Protein AF-A0A519T362-F1 (afdb_monomer_lite)

pLDDT: mean 97.14, std 2.46, range [83.19, 98.88]

Structure (mmCIF, N/CA/C/O backbone):
data_AF-A0A519T362-F1
#
_entry.id   AF-A0A519T362-F1
#
loop_
_atom_site.group_PDB
_atom_site.id
_atom_site.type_symbol
_atom_site.label_atom_id
_atom_site.label_alt_id
_atom_site.label_comp_id
_atom_site.label_asym_id
_atom_site.label_entity_id
_atom_site.label_seq_id
_atom_site.pdbx_PDB_ins_code
_atom_site.Cartn_x
_atom_site.Cartn_y
_atom_site.Cartn_z
_atom_site.occupancy
_atom_site.B_iso_or_equiv
_atom_site.auth_seq_id
_atom_site.auth_comp_id
_atom_site.auth_asym_id
_atom_site.auth_atom_id
_atom_site.pdbx_PDB_model_num
ATOM 1 N N . MET A 1 1 ? 15.051 14.174 -11.327 1.00 83.19 1 MET A N 1
ATOM 2 C CA . MET A 1 1 ? 13.977 13.561 -12.124 1.00 83.19 1 MET A CA 1
ATOM 3 C C . MET A 1 1 ? 14.332 12.104 -12.316 1.00 83.19 1 MET A C 1
ATOM 5 O O . MET A 1 1 ? 15.354 11.823 -12.933 1.00 83.19 1 MET A O 1
ATOM 9 N N . ILE A 1 2 ? 13.552 11.213 -11.720 1.00 90.69 2 ILE A N 1
ATOM 10 C CA . ILE A 1 2 ? 13.771 9.768 -11.770 1.00 90.69 2 ILE A CA 1
ATOM 11 C C . ILE A 1 2 ? 13.395 9.264 -13.176 1.00 90.69 2 ILE A C 1
ATOM 13 O O . ILE A 1 2 ? 12.298 9.581 -13.643 1.00 90.69 2 ILE A O 1
ATOM 17 N N . PRO A 1 3 ? 14.258 8.517 -13.886 1.00 93.75 3 PRO A N 1
ATOM 18 C CA . PRO A 1 3 ? 13.952 7.966 -15.210 1.00 93.75 3 PRO A CA 1
ATOM 19 C C . PRO A 1 3 ? 12.707 7.068 -15.222 1.00 93.75 3 PRO A C 1
ATOM 21 O O . PRO A 1 3 ? 12.409 6.407 -14.229 1.00 93.75 3 PRO A O 1
ATOM 24 N N . GLU A 1 4 ? 11.984 6.997 -16.347 1.00 89.56 4 GLU A N 1
ATOM 25 C CA . GLU A 1 4 ? 10.806 6.113 -16.513 1.00 89.56 4 GLU A CA 1
ATOM 26 C C . GLU A 1 4 ? 11.123 4.635 -16.266 1.00 89.56 4 GLU A C 1
ATOM 28 O O . GLU A 1 4 ? 10.293 3.900 -15.742 1.00 89.56 4 GLU A O 1
ATOM 33 N N . SER A 1 5 ? 12.348 4.215 -16.579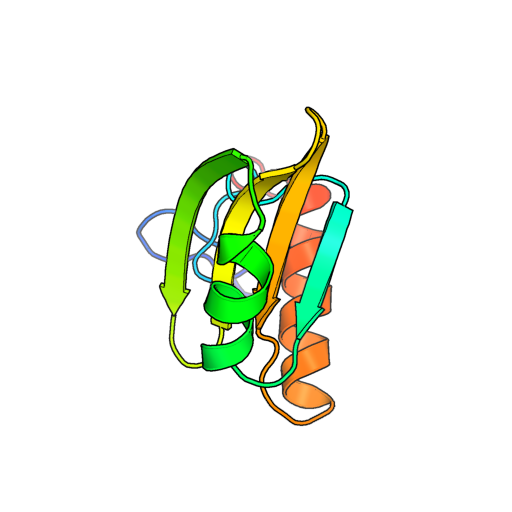 1.00 92.50 5 SER A N 1
ATOM 34 C CA . SER A 1 5 ? 12.831 2.856 -16.333 1.00 92.50 5 SER A CA 1
ATOM 35 C C . SER A 1 5 ? 13.079 2.531 -14.857 1.00 92.50 5 SER A C 1
ATOM 37 O O . SER A 1 5 ? 13.238 1.360 -14.532 1.00 92.50 5 SER A O 1
ATOM 39 N N . GLU A 1 6 ? 13.163 3.540 -13.985 1.00 91.06 6 GLU A N 1
ATOM 40 C CA . GLU A 1 6 ? 13.515 3.382 -12.563 1.00 91.06 6 GLU A CA 1
ATOM 41 C C . GLU A 1 6 ? 12.314 3.568 -11.625 1.00 91.06 6 GLU A C 1
ATOM 43 O O . GLU A 1 6 ? 12.287 2.983 -10.549 1.00 91.06 6 GLU A O 1
ATOM 48 N N . LEU A 1 7 ? 11.295 4.328 -12.043 1.00 95.00 7 LEU A N 1
ATOM 49 C CA . LEU A 1 7 ? 10.008 4.430 -11.348 1.00 95.00 7 LEU A CA 1
ATOM 50 C C . LEU A 1 7 ? 8.884 4.143 -12.342 1.00 95.00 7 LEU A C 1
ATOM 52 O O . LEU A 1 7 ? 8.472 5.022 -13.110 1.00 95.00 7 LEU A O 1
ATOM 56 N N . ILE A 1 8 ? 8.418 2.899 -12.309 1.00 95.44 8 ILE A N 1
ATOM 57 C CA . ILE A 1 8 ? 7.337 2.396 -13.151 1.00 95.44 8 ILE A CA 1
ATOM 58 C C . ILE A 1 8 ? 6.012 2.733 -12.468 1.00 95.44 8 ILE A C 1
ATOM 60 O O . ILE A 1 8 ? 5.797 2.385 -11.308 1.00 95.44 8 ILE A O 1
ATOM 64 N N . LEU A 1 9 ? 5.127 3.407 -13.197 1.00 96.88 9 LEU A N 1
ATOM 65 C CA . LEU A 1 9 ? 3.764 3.705 -12.767 1.00 96.88 9 LEU A CA 1
ATOM 66 C C . LEU A 1 9 ? 2.781 3.006 -13.706 1.00 96.88 9 LEU A C 1
ATOM 68 O O . LEU A 1 9 ? 3.062 2.818 -14.894 1.00 96.88 9 LEU A O 1
ATOM 72 N N . ASN A 1 10 ? 1.620 2.633 -13.182 1.00 96.88 10 ASN A N 1
ATOM 73 C CA . ASN A 1 10 ? 0.512 2.143 -13.988 1.00 96.88 10 ASN A CA 1
ATOM 74 C C . ASN A 1 10 ? -0.112 3.283 -14.807 1.00 96.88 10 ASN A C 1
ATOM 76 O O . ASN A 1 10 ? 0.106 4.467 -14.548 1.00 96.88 10 ASN A O 1
ATOM 80 N N . ALA A 1 11 ? -0.931 2.929 -15.802 1.00 95.62 11 ALA A N 1
ATOM 81 C CA . ALA A 1 11 ? -1.586 3.909 -16.674 1.00 95.62 11 ALA A CA 1
ATOM 82 C C . ALA A 1 11 ? -2.530 4.873 -15.922 1.00 95.62 11 ALA A C 1
ATOM 84 O O . ALA A 1 11 ? -2.824 5.953 -16.427 1.00 95.62 11 ALA A O 1
ATOM 85 N N . ASP A 1 12 ? -2.997 4.487 -14.732 1.00 94.88 12 ASP A N 1
ATOM 86 C CA . ASP A 1 12 ? -3.824 5.302 -13.837 1.00 94.88 12 ASP A CA 1
ATOM 87 C C . ASP A 1 12 ? -3.007 6.139 -12.831 1.00 94.88 12 ASP A C 1
ATOM 89 O O . ASP A 1 12 ? -3.585 6.824 -11.989 1.00 94.88 12 ASP A O 1
ATOM 93 N N . GLY A 1 13 ? -1.673 6.111 -12.926 1.00 95.75 13 GLY A N 1
ATOM 94 C CA . GLY A 1 13 ? -0.758 6.860 -12.065 1.00 95.75 13 GLY A CA 1
ATOM 95 C C . GLY A 1 13 ? -0.418 6.176 -10.740 1.00 95.75 13 GLY A C 1
ATOM 96 O O . GLY A 1 13 ? 0.355 6.735 -9.965 1.00 95.75 13 GLY A O 1
ATOM 97 N N . THR A 1 14 ? -0.954 4.985 -10.467 1.00 98.00 14 THR A N 1
ATOM 98 C CA . THR A 1 14 ? -0.593 4.220 -9.266 1.00 98.00 14 THR A CA 1
ATOM 99 C C . THR A 1 14 ? 0.813 3.621 -9.359 1.00 98.00 14 THR A C 1
ATOM 101 O O . THR A 1 14 ? 1.326 3.367 -10.452 1.00 98.00 14 THR A O 1
ATOM 104 N N . ILE A 1 15 ? 1.440 3.368 -8.207 1.00 98.00 15 ILE A N 1
ATOM 105 C CA . ILE A 1 15 ? 2.704 2.624 -8.139 1.00 98.00 15 ILE A CA 1
ATOM 106 C C . ILE A 1 15 ? 2.495 1.179 -8.619 1.00 98.00 15 ILE A C 1
ATOM 108 O O . ILE A 1 15 ? 1.430 0.596 -8.403 1.00 98.00 15 ILE A O 1
ATOM 112 N N . TYR A 1 16 ? 3.491 0.618 -9.305 1.00 97.81 16 TYR A N 1
ATOM 113 C CA . TYR A 1 16 ? 3.304 -0.543 -10.174 1.00 97.81 16 TYR A CA 1
ATOM 114 C C . TYR A 1 16 ? 2.735 -1.793 -9.483 1.00 97.81 16 TYR A C 1
ATOM 116 O O . TYR A 1 16 ? 1.708 -2.307 -9.931 1.00 97.81 16 TYR A O 1
ATOM 124 N N . HIS A 1 17 ? 3.364 -2.297 -8.417 1.00 98.19 17 HIS A N 1
ATOM 125 C CA . HIS A 1 17 ? 2.964 -3.567 -7.800 1.00 98.19 17 HIS A CA 1
ATOM 126 C C . HIS A 1 17 ? 1.840 -3.405 -6.775 1.00 98.19 17 HIS A C 1
ATOM 128 O O . HIS A 1 17 ? 0.912 -4.214 -6.762 1.00 98.19 17 HIS A O 1
ATOM 134 N N . LEU A 1 18 ? 1.903 -2.386 -5.914 1.00 98.25 18 LEU A N 1
ATOM 135 C CA . LEU A 1 18 ? 0.886 -2.164 -4.882 1.00 98.25 18 LEU A CA 1
ATOM 136 C C . LEU A 1 18 ? -0.409 -1.577 -5.460 1.00 98.25 18 LEU A C 1
ATOM 138 O O . LEU A 1 18 ? -1.467 -1.723 -4.848 1.00 98.25 18 LEU A O 1
ATOM 142 N N . ASN A 1 19 ? -0.347 -0.943 -6.638 1.00 98.25 19 ASN A N 1
ATOM 143 C CA . ASN A 1 19 ? -1.478 -0.286 -7.298 1.00 98.25 19 ASN A CA 1
ATOM 144 C C . ASN A 1 19 ? -2.143 0.779 -6.399 1.00 98.25 19 ASN A C 1
ATOM 146 O O . ASN A 1 19 ? -3.369 0.865 -6.288 1.00 98.25 19 ASN A O 1
ATOM 150 N N . LEU A 1 20 ? -1.305 1.578 -5.728 1.00 98.44 20 LEU A N 1
ATOM 151 C CA . LEU A 1 20 ? -1.696 2.638 -4.796 1.00 98.44 20 LEU A CA 1
ATOM 152 C C . LEU A 1 20 ? -1.252 4.024 -5.284 1.00 98.44 20 LEU A C 1
ATOM 154 O O . LEU A 1 20 ? -0.269 4.157 -6.011 1.00 98.44 20 LEU A O 1
ATOM 158 N N . LEU A 1 21 ? -1.979 5.053 -4.848 1.00 97.81 21 LEU A N 1
ATOM 159 C CA . LEU A 1 21 ? -1.568 6.458 -4.900 1.00 97.81 21 LEU A CA 1
ATOM 160 C C . LEU A 1 21 ? -1.044 6.877 -3.517 1.00 97.81 21 LEU A C 1
ATOM 162 O O . LEU A 1 21 ? -1.407 6.223 -2.535 1.00 97.81 21 LEU A O 1
ATOM 166 N N . PRO A 1 22 ? -0.264 7.969 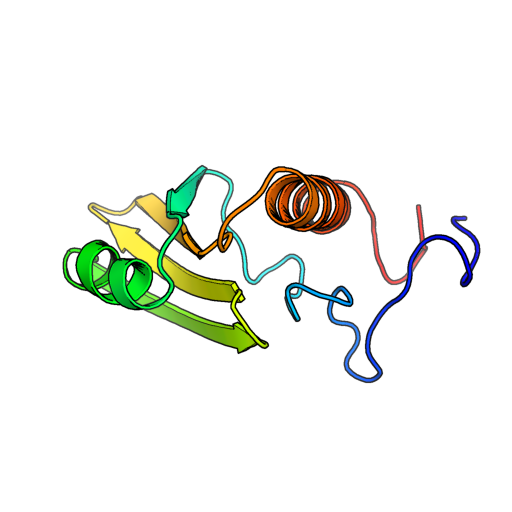-3.402 1.00 96.69 22 PRO A N 1
ATOM 167 C CA . PRO A 1 22 ? 0.205 8.482 -2.109 1.00 96.69 22 PRO A CA 1
ATOM 168 C C . PRO A 1 22 ? -0.909 8.646 -1.060 1.00 96.69 22 PRO A C 1
ATOM 170 O O . PRO A 1 22 ? -0.735 8.284 0.100 1.00 96.69 22 PRO A O 1
ATOM 173 N N . ASP A 1 23 ? -2.103 9.082 -1.475 1.00 95.69 23 ASP A N 1
ATOM 174 C CA . ASP A 1 23 ? -3.250 9.261 -0.572 1.00 95.69 23 ASP A CA 1
ATOM 175 C C . ASP A 1 23 ? -3.884 7.934 -0.100 1.00 95.69 23 ASP A C 1
ATOM 177 O O . ASP A 1 23 ? -4.633 7.911 0.881 1.00 95.69 23 ASP A O 1
ATOM 181 N N . HIS A 1 24 ? -3.566 6.807 -0.748 1.00 98.06 24 HIS A N 1
ATOM 182 C CA . HIS A 1 24 ? -4.070 5.470 -0.403 1.00 98.06 24 HIS A CA 1
ATOM 183 C C . HIS A 1 24 ? -3.264 4.777 0.711 1.00 98.06 24 HIS A C 1
ATOM 185 O O . HIS A 1 24 ? -3.427 3.576 0.931 1.00 98.06 24 HIS A O 1
ATOM 191 N N . ILE A 1 25 ? -2.405 5.508 1.426 1.00 98.38 25 ILE A N 1
ATOM 192 C CA . ILE A 1 25 ? -1.705 5.036 2.627 1.00 98.38 25 ILE A CA 1
ATOM 193 C C . ILE A 1 25 ? -1.739 6.097 3.727 1.00 98.38 25 ILE A C 1
ATOM 195 O O . ILE A 1 25 ? -2.009 7.270 3.485 1.00 98.38 25 ILE A O 1
ATOM 199 N N . SER A 1 26 ? -1.463 5.684 4.958 1.00 98.19 26 SER A N 1
ATOM 200 C CA . SER A 1 26 ? -1.329 6.540 6.141 1.00 98.19 26 SER A CA 1
ATOM 201 C C . SER A 1 26 ? 0.053 6.391 6.768 1.00 98.19 26 SER A C 1
ATOM 203 O O . SER A 1 26 ? 0.631 5.313 6.678 1.00 98.19 26 SER A O 1
ATOM 205 N N . ASP A 1 27 ? 0.489 7.371 7.559 1.00 97.12 27 ASP A N 1
ATOM 206 C CA . ASP A 1 27 ? 1.791 7.366 8.253 1.00 97.12 27 ASP A CA 1
ATOM 207 C C . ASP A 1 27 ? 2.065 6.1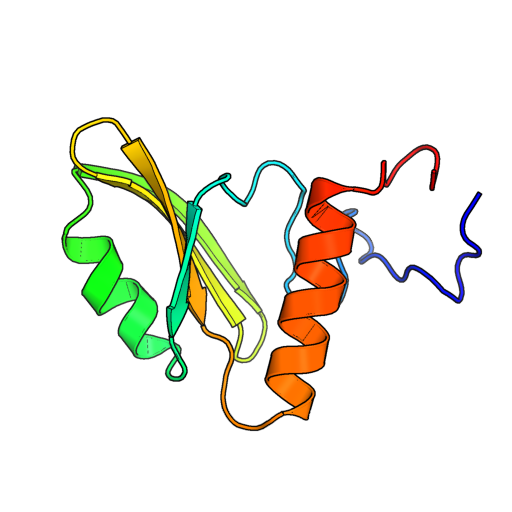20 9.114 1.00 97.12 27 ASP A C 1
ATOM 209 O O . ASP A 1 27 ? 3.211 5.775 9.388 1.00 97.12 27 ASP A O 1
ATOM 213 N N . THR A 1 28 ? 1.020 5.451 9.615 1.00 98.31 28 THR A N 1
ATOM 214 C CA . THR A 1 28 ? 1.158 4.184 10.346 1.00 98.31 28 THR A CA 1
ATOM 215 C C . THR A 1 28 ? 0.590 3.032 9.524 1.00 98.31 28 THR A C 1
ATOM 217 O O . THR A 1 28 ? -0.624 2.929 9.346 1.00 98.31 28 THR A O 1
ATOM 220 N N . ILE A 1 29 ? 1.471 2.131 9.092 1.00 98.62 29 ILE A N 1
ATOM 221 C CA . ILE A 1 29 ? 1.131 0.956 8.287 1.00 98.62 29 ILE A CA 1
ATOM 222 C C . ILE A 1 29 ? 1.378 -0.313 9.105 1.00 98.62 29 ILE A C 1
ATOM 224 O O . ILE A 1 29 ? 2.441 -0.497 9.695 1.00 98.62 29 ILE A O 1
ATOM 228 N N . LEU A 1 30 ? 0.381 -1.193 9.148 1.00 98.56 30 LEU A N 1
ATOM 229 C CA . LEU A 1 30 ? 0.467 -2.532 9.716 1.00 98.56 30 LEU A CA 1
ATOM 230 C C . LEU A 1 30 ? 0.619 -3.532 8.572 1.00 98.56 30 LEU A C 1
ATOM 232 O O . LEU A 1 30 ? -0.279 -3.667 7.741 1.00 98.56 30 LEU A O 1
ATOM 236 N N . THR A 1 31 ? 1.733 -4.255 8.536 1.00 98.31 31 THR A N 1
ATOM 237 C CA . THR A 1 31 ? 1.957 -5.291 7.527 1.00 98.31 31 THR A CA 1
ATOM 238 C C . THR A 1 31 ? 1.515 -6.661 8.032 1.00 98.31 31 THR A C 1
ATOM 240 O O . THR A 1 31 ? 1.698 -7.019 9.199 1.00 98.31 31 THR A O 1
ATOM 243 N N . VAL A 1 32 ? 0.913 -7.450 7.145 1.00 98.50 32 VAL A N 1
ATOM 244 C CA . VAL A 1 32 ? 0.536 -8.847 7.399 1.00 98.50 32 VAL A CA 1
ATOM 245 C C . VAL A 1 32 ? 0.961 -9.715 6.2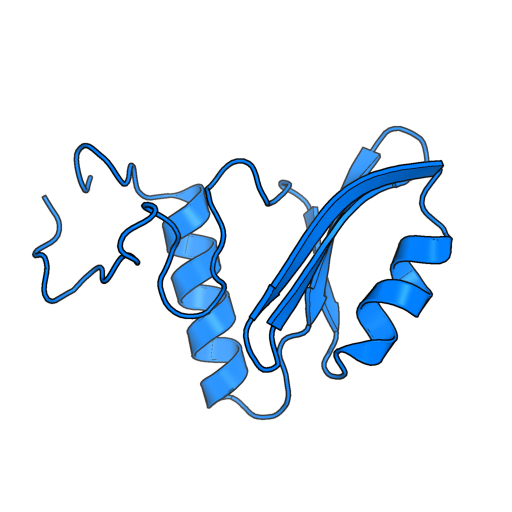19 1.00 98.50 32 VAL A C 1
ATOM 247 O O . VAL A 1 32 ? 0.941 -9.259 5.091 1.00 98.50 32 VAL A O 1
ATOM 250 N N . GLY A 1 33 ? 1.338 -10.975 6.433 1.00 98.31 33 GLY A N 1
ATOM 251 C CA . GLY A 1 33 ? 1.718 -11.836 5.300 1.00 98.31 33 GLY A CA 1
ATOM 252 C C . GLY A 1 33 ? 0.521 -12.220 4.420 1.00 98.31 33 GLY A C 1
ATOM 253 O O . GLY A 1 33 ? 0.514 -11.999 3.216 1.00 98.31 33 GLY A O 1
ATOM 254 N N . ASP A 1 34 ? -0.513 -12.783 5.043 1.00 98.25 34 ASP A N 1
ATOM 255 C CA . ASP A 1 34 ? -1.696 -13.320 4.362 1.00 98.25 34 ASP A CA 1
ATOM 256 C C . ASP A 1 34 ? -2.689 -12.203 3.959 1.00 98.25 34 ASP A C 1
ATOM 258 O O . ASP A 1 34 ? -3.148 -11.478 4.851 1.00 98.25 34 ASP A O 1
ATOM 262 N N . PRO A 1 35 ? -3.086 -12.094 2.674 1.00 98.50 35 PRO A N 1
ATOM 263 C CA . PRO A 1 35 ? -4.116 -11.163 2.197 1.00 98.50 35 PRO A CA 1
ATOM 264 C C . PRO A 1 35 ? -5.424 -11.211 2.988 1.00 98.50 35 PRO A C 1
ATOM 266 O O . PRO A 1 35 ? -5.992 -10.175 3.333 1.00 98.50 35 PRO A O 1
ATOM 269 N N . ALA A 1 36 ? -5.883 -12.407 3.367 1.00 98.12 36 ALA A N 1
ATOM 270 C CA . ALA A 1 36 ? -7.132 -12.564 4.109 1.00 98.12 36 ALA A CA 1
ATOM 271 C C . ALA A 1 36 ? -7.052 -11.977 5.529 1.00 98.12 36 ALA A C 1
ATOM 273 O O . ALA A 1 36 ? -8.079 -11.714 6.161 1.00 98.12 36 ALA A O 1
ATOM 274 N N . ARG A 1 37 ? -5.838 -11.756 6.053 1.00 98.69 37 ARG A N 1
ATOM 275 C CA . ARG A 1 37 ? -5.632 -11.153 7.373 1.00 98.69 37 ARG A CA 1
ATOM 276 C C . ARG A 1 37 ? -5.888 -9.649 7.373 1.00 98.69 37 ARG A C 1
ATOM 278 O O . ARG A 1 37 ? -6.212 -9.118 8.431 1.00 98.69 37 ARG A O 1
ATOM 285 N N . VAL A 1 38 ? -5.825 -8.982 6.222 1.00 98.81 38 VAL A N 1
ATOM 286 C CA . VAL A 1 38 ? -6.093 -7.539 6.114 1.00 98.81 38 VAL A CA 1
ATOM 287 C C . VAL A 1 38 ? -7.507 -7.226 6.601 1.00 98.81 38 VAL A C 1
ATOM 289 O O . VAL A 1 38 ? -7.669 -6.466 7.554 1.00 98.81 38 VAL A O 1
ATOM 292 N N . ALA A 1 39 ? -8.512 -7.928 6.068 1.00 98.50 39 ALA A N 1
ATOM 293 C CA . ALA A 1 39 ? -9.904 -7.789 6.496 1.00 98.50 39 ALA A CA 1
ATOM 294 C C . ALA A 1 39 ? -10.127 -8.190 7.970 1.00 98.50 39 ALA A C 1
ATOM 296 O O . ALA A 1 39 ? -10.955 -7.606 8.671 1.00 98.50 39 ALA A O 1
ATOM 297 N N . GLN A 1 40 ? -9.372 -9.173 8.482 1.00 98.69 40 GLN A N 1
ATOM 298 C CA . GLN A 1 40 ? -9.459 -9.577 9.893 1.00 98.69 40 GLN A CA 1
ATOM 299 C C . GLN A 1 40 ? -8.949 -8.499 10.851 1.00 98.69 40 GLN A C 1
ATOM 301 O O . GLN A 1 40 ? -9.458 -8.401 11.967 1.00 98.69 40 GLN A O 1
ATOM 306 N N . VAL A 1 41 ? -7.957 -7.707 10.438 1.00 98.69 41 VAL A N 1
ATOM 307 C CA . VAL A 1 41 ? -7.480 -6.556 11.212 1.00 98.69 41 VAL A CA 1
ATOM 308 C C . VAL A 1 41 ? -8.428 -5.375 11.021 1.00 98.69 41 VAL A C 1
ATOM 310 O O . VAL A 1 41 ? -8.897 -4.808 12.007 1.00 98.69 41 VAL A O 1
ATOM 313 N N . SER A 1 42 ? -8.770 -5.038 9.775 1.00 98.62 42 SER A N 1
ATOM 314 C CA . SER A 1 42 ? -9.556 -3.844 9.453 1.00 98.62 42 SER A CA 1
ATOM 315 C C . SER A 1 42 ? -10.994 -3.901 9.972 1.00 98.62 42 SER A C 1
ATOM 317 O O . SER A 1 42 ? -11.592 -2.856 10.184 1.00 98.62 42 SER A O 1
ATOM 319 N N . ARG A 1 43 ? -11.559 -5.085 10.263 1.00 98.38 43 ARG A N 1
ATOM 320 C CA . ARG A 1 43 ? -12.879 -5.204 10.925 1.00 98.38 43 ARG A CA 1
ATOM 321 C C . ARG A 1 43 ? -12.947 -4.511 12.293 1.00 98.38 43 ARG A C 1
ATOM 323 O O . ARG A 1 43 ? -14.032 -4.350 12.841 1.00 98.38 43 ARG A O 1
ATOM 330 N N . HIS A 1 44 ? -11.791 -4.220 12.891 1.00 98.50 44 HIS A N 1
ATOM 331 C CA . HIS A 1 44 ? -11.685 -3.508 14.159 1.00 98.50 44 HIS A CA 1
ATOM 3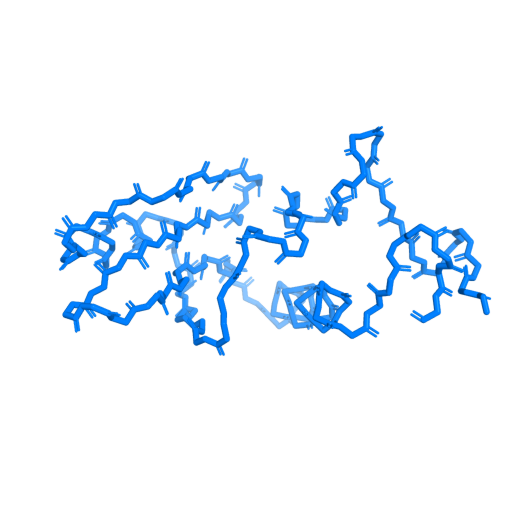32 C C . HIS A 1 44 ? -11.644 -1.988 13.982 1.00 98.50 44 HIS A C 1
ATOM 334 O O . HIS A 1 44 ? -11.672 -1.284 14.988 1.00 98.50 44 HIS A O 1
ATOM 340 N N . PHE A 1 45 ? -11.549 -1.485 12.749 1.00 98.62 45 PHE A N 1
ATOM 341 C CA . PHE A 1 45 ? -11.578 -0.056 12.465 1.00 98.62 45 PHE A CA 1
ATOM 342 C C . PHE A 1 45 ? -12.988 0.494 12.699 1.00 98.62 45 PHE A C 1
ATOM 344 O O . PHE A 1 45 ? -13.985 -0.191 12.483 1.00 98.62 45 PHE A O 1
ATOM 351 N N . ASP A 1 46 ? -13.057 1.745 13.141 1.00 98.44 46 ASP A N 1
ATOM 352 C CA . ASP A 1 46 ? -14.296 2.502 13.300 1.00 98.44 46 ASP A CA 1
ATOM 353 C C . ASP A 1 46 ? -14.934 2.802 11.933 1.00 98.44 46 ASP A C 1
ATOM 355 O O . ASP A 1 46 ? -16.157 2.839 11.803 1.00 98.44 46 ASP A O 1
ATOM 359 N N . SER A 1 47 ? -14.104 3.012 10.906 1.00 98.44 47 SER A N 1
ATOM 360 C CA . SER A 1 47 ? -14.521 3.214 9.518 1.00 98.44 47 SER A CA 1
ATOM 361 C C . SER A 1 47 ? -13.433 2.782 8.536 1.00 98.44 47 SER A C 1
ATOM 363 O O . SER A 1 47 ? -12.245 2.790 8.866 1.00 98.44 47 SER A O 1
ATOM 365 N N . ILE A 1 48 ? -13.853 2.429 7.320 1.00 98.50 48 ILE A N 1
ATOM 366 C CA . ILE A 1 48 ? -12.977 2.165 6.176 1.00 98.50 48 ILE A CA 1
ATOM 367 C C . ILE A 1 48 ? -13.095 3.338 5.203 1.00 98.50 48 ILE A C 1
ATOM 369 O O . ILE A 1 48 ? -14.199 3.760 4.863 1.00 98.50 48 ILE A O 1
ATOM 373 N N . GLU A 1 49 ? -11.952 3.876 4.801 1.00 97.94 49 GLU A N 1
ATOM 374 C CA . GLU A 1 49 ? -11.813 4.987 3.857 1.00 97.94 49 GLU A CA 1
ATOM 375 C C . GLU A 1 49 ? -11.462 4.482 2.453 1.00 97.94 49 GLU A C 1
ATOM 377 O O . GLU A 1 49 ? -11.973 5.000 1.464 1.00 97.94 49 GLU A O 1
ATOM 382 N N . PHE A 1 50 ? -10.613 3.455 2.373 1.00 98.50 50 PHE A N 1
ATOM 383 C CA . PHE A 1 50 ? -10.133 2.887 1.119 1.00 98.50 50 PHE A CA 1
ATOM 384 C C . PHE A 1 50 ? -9.932 1.374 1.246 1.00 98.50 50 PHE A C 1
ATOM 386 O O . PHE A 1 50 ? -9.409 0.896 2.254 1.00 98.50 50 PHE A O 1
ATOM 393 N N . GLU A 1 51 ? -10.298 0.641 0.195 1.00 98.44 51 GLU A N 1
ATOM 394 C CA . GLU A 1 51 ? -9.985 -0.776 0.008 1.00 98.44 51 GLU A CA 1
ATOM 395 C C . GLU A 1 51 ? -9.415 -0.970 -1.399 1.00 98.44 51 GLU A C 1
ATOM 397 O O . GLU A 1 51 ? -10.016 -0.552 -2.390 1.00 98.44 51 GLU A O 1
ATOM 402 N N . GLY A 1 52 ? -8.257 -1.615 -1.489 1.00 97.88 52 GLY A N 1
ATOM 403 C CA . GLY A 1 52 ? -7.586 -1.927 -2.744 1.00 97.88 52 GLY A CA 1
ATOM 404 C C . GLY A 1 52 ? -7.023 -3.341 -2.723 1.00 97.88 52 GLY A C 1
ATOM 405 O O . GLY A 1 52 ? -6.623 -3.848 -1.675 1.00 97.88 52 GLY A O 1
ATOM 406 N N . ALA A 1 53 ? -6.987 -3.982 -3.886 1.00 97.94 53 ALA A N 1
ATOM 407 C CA . ALA A 1 53 ? -6.389 -5.298 -4.049 1.00 97.94 53 ALA A CA 1
ATOM 408 C C . ALA A 1 53 ? -5.706 -5.404 -5.414 1.00 97.94 53 ALA A C 1
ATOM 410 O O . ALA A 1 53 ? -6.344 -5.219 -6.452 1.00 97.94 53 ALA A O 1
ATOM 411 N N . HIS A 1 54 ? -4.422 -5.750 -5.409 1.00 97.81 54 HIS A N 1
ATOM 412 C CA . HIS A 1 54 ? -3.663 -6.084 -6.603 1.00 97.81 54 HIS A CA 1
ATOM 413 C C . HIS A 1 54 ? -2.775 -7.293 -6.314 1.00 97.81 54 HIS A C 1
ATOM 415 O O . HIS A 1 54 ? -1.867 -7.231 -5.489 1.00 97.81 54 HIS A O 1
ATOM 421 N N . ARG A 1 55 ? -3.050 -8.413 -6.995 1.00 94.94 55 ARG A N 1
ATOM 422 C CA . ARG A 1 55 ? -2.371 -9.701 -6.764 1.00 94.94 55 ARG A CA 1
ATOM 423 C C . ARG A 1 55 ? -2.463 -10.116 -5.283 1.00 94.94 55 ARG A C 1
ATOM 425 O O . ARG A 1 55 ? -3.570 -10.254 -4.770 1.00 94.94 55 ARG A O 1
ATOM 432 N N . GLU A 1 56 ? -1.338 -10.334 -4.607 1.00 95.75 56 GLU A N 1
ATOM 433 C CA . GLU A 1 56 ? -1.237 -10.649 -3.180 1.00 95.75 56 GLU A CA 1
ATOM 434 C C . GLU A 1 56 ? -1.194 -9.417 -2.256 1.00 95.75 56 GLU A C 1
ATOM 436 O O . GLU A 1 56 ? -1.151 -9.576 -1.034 1.00 95.75 56 GLU A O 1
ATOM 441 N N . PHE A 1 57 ? -1.219 -8.199 -2.803 1.00 98.38 57 PHE A N 1
ATOM 442 C CA . PHE A 1 57 ? -1.205 -6.950 -2.042 1.00 98.38 57 PHE A CA 1
ATOM 443 C C . PHE A 1 57 ? -2.635 -6.430 -1.866 1.00 98.38 57 PHE A C 1
ATOM 445 O O . PHE A 1 57 ? -3.255 -5.897 -2.785 1.00 98.38 57 PHE A O 1
ATOM 452 N N . VAL A 1 58 ? -3.183 -6.612 -0.670 1.00 98.75 58 VAL A N 1
ATOM 453 C CA . VAL A 1 58 ? -4.492 -6.113 -0.247 1.00 98.75 58 VAL A CA 1
ATOM 454 C C . VAL A 1 58 ? -4.251 -5.003 0.760 1.00 98.75 58 VAL A C 1
ATOM 456 O O . VAL A 1 58 ? -3.526 -5.197 1.733 1.00 98.75 58 VAL A O 1
ATOM 459 N N . THR A 1 59 ? -4.857 -3.844 0.530 1.00 98.81 59 THR A N 1
ATOM 460 C CA . THR A 1 59 ? -4.655 -2.634 1.329 1.00 98.81 59 THR A CA 1
ATOM 461 C C . THR A 1 59 ? -5.988 -2.108 1.808 1.00 98.81 59 THR A C 1
ATOM 463 O O . THR A 1 59 ? -6.854 -1.797 0.995 1.00 98.81 59 THR A O 1
ATOM 466 N N . HIS A 1 60 ? -6.154 -1.982 3.119 1.00 98.81 60 HIS A N 1
ATOM 467 C CA . HIS A 1 60 ? -7.287 -1.288 3.722 1.00 98.81 60 HIS A CA 1
ATOM 468 C C . HIS A 1 60 ? -6.769 -0.067 4.481 1.00 98.81 60 HIS A C 1
ATOM 470 O O . HIS A 1 60 ? -5.886 -0.199 5.331 1.00 98.81 60 HIS A O 1
ATOM 476 N N . VAL A 1 61 ? -7.342 1.106 4.220 1.00 98.81 61 VAL A N 1
ATOM 477 C CA . VAL A 1 61 ? -7.097 2.328 4.995 1.00 98.81 61 VAL A CA 1
ATOM 478 C C . VAL A 1 61 ? -8.375 2.712 5.710 1.00 98.81 61 VAL A C 1
ATOM 480 O O . VAL A 1 61 ? -9.464 2.650 5.143 1.00 98.81 61 VAL A O 1
ATOM 483 N N . GLY A 1 62 ? -8.254 3.116 6.964 1.00 98.62 62 GLY A N 1
ATOM 484 C CA . GLY A 1 62 ? -9.390 3.585 7.735 1.00 98.62 62 GLY A CA 1
ATOM 485 C C . GLY A 1 62 ? -8.968 4.172 9.067 1.00 98.62 62 GLY A C 1
ATOM 486 O O . GLY A 1 62 ? -7.806 4.526 9.263 1.00 98.62 62 GLY A O 1
ATOM 487 N N . TYR A 1 63 ? -9.915 4.277 9.991 1.00 98.75 63 TYR A N 1
ATOM 488 C CA . TYR A 1 63 ? -9.692 4.915 11.284 1.00 98.75 63 TYR A CA 1
ATOM 489 C C . TYR A 1 63 ? -9.901 3.933 12.425 1.00 98.75 63 TYR A C 1
ATOM 491 O O . TYR A 1 63 ? -10.892 3.217 12.456 1.00 98.75 63 TYR A O 1
ATOM 499 N N . TYR A 1 64 ? -8.996 3.932 13.398 1.00 98.31 64 TYR A N 1
ATOM 500 C CA . TYR A 1 64 ? -9.162 3.222 14.662 1.00 98.31 64 TYR A CA 1
ATOM 501 C C . TYR A 1 64 ? -8.891 4.172 15.823 1.00 98.31 64 TYR A C 1
ATOM 503 O O . TYR A 1 64 ? -7.785 4.699 15.968 1.00 98.31 64 TYR A O 1
ATOM 511 N N . ARG A 1 65 ? -9.904 4.401 16.659 1.00 97.12 65 ARG A N 1
ATOM 512 C CA . ARG A 1 65 ? -9.897 5.360 17.772 1.00 97.12 65 ARG A CA 1
ATOM 513 C C . ARG A 1 65 ? -9.435 6.751 17.336 1.00 97.12 65 ARG A C 1
ATOM 515 O O . ARG A 1 65 ? -8.616 7.382 18.001 1.00 97.12 65 ARG A O 1
ATOM 522 N N . GLY A 1 66 ? -9.935 7.198 16.185 1.00 96.81 66 GLY A N 1
ATOM 523 C CA . GLY A 1 66 ? -9.590 8.492 15.588 1.00 96.81 66 GLY A CA 1
ATOM 524 C C . GLY A 1 66 ? -8.198 8.571 14.949 1.00 96.81 66 GLY A C 1
ATOM 525 O O . GLY A 1 66 ? -7.847 9.621 14.418 1.00 96.81 66 GLY A O 1
ATOM 526 N N . LYS A 1 67 ? -7.406 7.490 14.952 1.00 98.25 67 LYS A N 1
ATOM 527 C CA . LYS A 1 67 ? -6.116 7.427 14.253 1.00 98.25 67 LYS A CA 1
ATOM 528 C C . LYS A 1 67 ? -6.294 6.788 12.875 1.00 98.25 67 LYS A C 1
ATOM 530 O O . LYS A 1 67 ? -6.799 5.670 12.800 1.00 98.25 67 LYS A O 1
ATOM 535 N N . ARG A 1 68 ? -5.849 7.465 11.809 1.00 98.31 68 ARG A N 1
ATOM 536 C CA . ARG A 1 68 ? -5.809 6.901 10.449 1.00 98.31 68 ARG A CA 1
ATOM 537 C C . ARG A 1 68 ? -4.716 5.833 10.370 1.00 98.31 68 ARG A C 1
ATOM 539 O O . ARG A 1 68 ? -3.585 6.090 10.782 1.00 98.31 68 ARG A O 1
ATOM 546 N N . LEU A 1 69 ? -5.068 4.642 9.906 1.00 98.69 69 LEU A N 1
ATOM 547 C CA . LEU A 1 69 ? -4.196 3.474 9.821 1.00 98.69 69 LEU A CA 1
ATOM 548 C C . LEU A 1 69 ? -4.360 2.784 8.471 1.00 98.69 69 LEU A C 1
ATOM 550 O O . LEU A 1 69 ? -5.461 2.716 7.928 1.00 98.69 69 LEU A O 1
ATOM 554 N N . THR A 1 70 ? -3.272 2.186 7.999 1.00 98.88 70 THR A N 1
ATOM 555 C CA . THR A 1 70 ? -3.245 1.297 6.835 1.00 98.88 70 THR A CA 1
ATOM 556 C C . THR A 1 70 ? -2.942 -0.116 7.302 1.00 98.88 70 THR A C 1
ATOM 558 O O . THR A 1 70 ? -2.063 -0.314 8.140 1.00 98.88 70 THR A O 1
ATOM 561 N N . VAL A 1 71 ? -3.636 -1.107 6.755 1.00 98.81 71 VAL A N 1
ATOM 562 C CA . VAL A 1 71 ? -3.254 -2.518 6.844 1.00 98.81 71 VAL A CA 1
ATOM 563 C C . VAL A 1 71 ? -2.979 -3.006 5.432 1.00 98.81 71 VAL A C 1
ATOM 565 O O . VAL A 1 71 ? -3.851 -2.891 4.576 1.00 98.81 71 VAL A O 1
ATOM 568 N N . LEU A 1 72 ? -1.786 -3.545 5.202 1.00 98.81 72 LEU A N 1
ATOM 569 C CA . LEU A 1 72 ? -1.312 -3.992 3.893 1.00 98.81 72 LEU A CA 1
ATOM 570 C C . LEU A 1 72 ? -0.824 -5.441 3.984 1.00 98.81 72 LEU A C 1
ATOM 572 O O . LEU A 1 72 ? -0.011 -5.763 4.857 1.00 98.81 72 LEU A O 1
ATOM 576 N N . SER A 1 73 ? -1.287 -6.317 3.089 1.00 98.75 73 SER A N 1
ATOM 577 C CA . SER A 1 73 ? -0.673 -7.636 2.945 1.00 98.75 73 SER A CA 1
ATOM 578 C C . SER A 1 73 ? 0.599 -7.578 2.122 1.00 98.75 73 SER A C 1
ATOM 580 O O . SER A 1 73 ? 0.653 -6.902 1.102 1.00 98.75 73 SER A O 1
ATOM 582 N N . THR A 1 74 ? 1.615 -8.315 2.555 1.00 98.38 74 THR A N 1
ATOM 583 C CA . THR A 1 74 ? 2.917 -8.360 1.891 1.00 98.38 74 THR A CA 1
ATOM 584 C C . THR A 1 74 ? 3.100 -9.605 1.043 1.00 98.38 74 THR A C 1
ATOM 586 O O . THR A 1 74 ? 3.977 -9.617 0.196 1.00 98.38 74 THR A O 1
ATOM 589 N N . GLY A 1 75 ? 2.323 -10.666 1.268 1.00 96.62 75 GLY A N 1
ATOM 590 C CA . GLY A 1 75 ? 2.639 -11.990 0.741 1.00 96.62 75 GLY A CA 1
ATOM 591 C C . GLY A 1 75 ? 3.731 -12.683 1.564 1.00 96.62 75 GLY A C 1
ATOM 592 O O . GLY A 1 75 ? 3.915 -12.402 2.754 1.00 96.62 75 GLY A O 1
ATOM 593 N N . MET A 1 76 ? 4.444 -13.621 0.940 1.00 97.38 76 MET A N 1
ATOM 594 C CA . MET A 1 76 ? 5.498 -14.423 1.570 1.00 97.38 76 MET A CA 1
ATOM 595 C C . MET A 1 76 ? 6.820 -14.234 0.837 1.00 97.38 76 MET A C 1
ATOM 597 O O . MET A 1 76 ? 6.830 -14.255 -0.383 1.00 97.38 76 MET A O 1
ATOM 601 N N . GLY A 1 77 ? 7.922 -14.170 1.582 1.00 97.44 77 GLY A N 1
ATOM 602 C CA . GLY A 1 77 ? 9.262 -14.078 1.003 1.00 97.44 77 GLY A CA 1
ATOM 603 C C . GLY A 1 77 ? 9.860 -12.678 1.101 1.00 97.44 77 GLY A C 1
ATOM 604 O O . GLY A 1 77 ? 9.171 -11.684 1.326 1.00 97.44 77 GLY A O 1
ATOM 605 N N . THR A 1 78 ? 11.186 -12.619 1.026 1.00 97.88 78 THR A N 1
ATOM 606 C CA . THR A 1 78 ? 11.945 -11.365 1.128 1.00 97.88 78 THR A CA 1
ATOM 607 C C . THR A 1 78 ? 11.827 -10.509 -0.127 1.00 97.88 78 THR A C 1
ATOM 609 O O . THR A 1 78 ? 11.914 -9.296 -0.031 1.00 97.88 78 THR A O 1
ATOM 612 N N . ASP A 1 79 ? 11.612 -11.137 -1.278 1.00 97.69 79 ASP A N 1
ATOM 613 C CA . ASP A 1 79 ? 11.279 -10.513 -2.560 1.00 97.69 79 ASP A CA 1
ATOM 614 C C . ASP A 1 79 ? 9.980 -9.703 -2.480 1.00 97.69 79 ASP A C 1
ATOM 616 O O . ASP A 1 79 ? 9.941 -8.529 -2.834 1.00 97.69 79 ASP A O 1
ATOM 620 N N . ASN A 1 80 ? 8.938 -10.300 -1.913 1.00 97.94 80 ASN A N 1
ATOM 621 C CA . ASN A 1 80 ? 7.668 -9.635 -1.655 1.00 97.94 80 ASN A CA 1
ATOM 622 C C . ASN A 1 80 ? 7.804 -8.437 -0.700 1.00 97.94 80 ASN A C 1
ATOM 624 O O . ASN A 1 80 ? 7.209 -7.381 -0.916 1.00 97.94 80 ASN A O 1
ATOM 628 N N . ILE A 1 81 ? 8.609 -8.592 0.354 1.00 97.75 81 ILE A N 1
ATOM 629 C CA . ILE A 1 81 ? 8.902 -7.499 1.289 1.00 97.75 81 ILE A CA 1
ATOM 630 C C . ILE A 1 81 ? 9.692 -6.382 0.603 1.00 97.75 81 ILE A C 1
ATOM 632 O O . ILE A 1 81 ? 9.395 -5.217 0.846 1.00 97.75 81 ILE A O 1
ATOM 636 N N . ASP A 1 82 ? 10.658 -6.709 -0.255 1.00 98.25 82 ASP A N 1
ATOM 637 C CA . ASP A 1 82 ? 11.441 -5.718 -1.000 1.00 98.25 82 ASP A CA 1
ATOM 638 C C . ASP A 1 82 ? 10.543 -4.847 -1.891 1.00 98.25 82 ASP A C 1
ATOM 640 O O . ASP A 1 82 ? 10.630 -3.621 -1.831 1.00 98.25 82 ASP A O 1
ATOM 644 N N . ILE A 1 83 ? 9.602 -5.460 -2.619 1.00 98.06 83 ILE A N 1
ATOM 645 C CA . ILE A 1 83 ? 8.594 -4.735 -3.409 1.00 98.06 83 ILE A CA 1
ATOM 646 C C . ILE A 1 83 ? 7.796 -3.773 -2.523 1.00 98.06 83 ILE A C 1
ATOM 648 O O . ILE A 1 83 ? 7.727 -2.579 -2.812 1.00 98.06 83 ILE A O 1
ATOM 652 N N . VAL A 1 84 ? 7.220 -4.277 -1.426 1.00 98.31 84 VAL A N 1
ATOM 653 C CA . VAL A 1 84 ? 6.389 -3.467 -0.522 1.00 98.31 84 VAL A CA 1
ATOM 654 C C . VAL A 1 84 ? 7.176 -2.292 0.044 1.00 98.31 84 VAL A C 1
ATOM 656 O O . VAL A 1 84 ? 6.674 -1.174 0.056 1.00 98.31 84 VAL A O 1
ATOM 659 N N . MET A 1 85 ? 8.401 -2.523 0.515 1.00 98.12 85 MET A N 1
ATOM 660 C CA . MET A 1 85 ? 9.189 -1.479 1.164 1.00 98.12 85 MET A CA 1
ATOM 661 C C . MET A 1 85 ? 9.649 -0.403 0.178 1.00 98.12 85 MET A C 1
ATOM 663 O O . MET A 1 85 ? 9.532 0.775 0.503 1.00 98.12 85 MET A O 1
ATOM 667 N N . ASN A 1 86 ? 10.119 -0.779 -1.017 1.00 98.12 86 ASN A N 1
ATOM 668 C CA . ASN A 1 86 ? 10.532 0.198 -2.030 1.00 98.12 86 ASN A CA 1
ATOM 669 C C . ASN A 1 86 ? 9.341 1.010 -2.559 1.00 98.12 86 ASN A C 1
ATOM 671 O O . ASN A 1 86 ? 9.449 2.219 -2.740 1.00 98.12 86 ASN A O 1
ATOM 675 N N . GLU A 1 87 ? 8.188 0.378 -2.782 1.00 98.31 87 GLU A N 1
ATOM 676 C CA . GLU A 1 87 ? 7.018 1.099 -3.285 1.00 98.31 87 GLU A CA 1
ATOM 677 C C . GLU A 1 87 ? 6.339 1.956 -2.213 1.00 98.31 87 GLU A C 1
ATOM 679 O O . GLU A 1 87 ? 5.866 3.044 -2.529 1.00 98.31 87 GLU A O 1
ATOM 684 N N . LEU A 1 88 ? 6.340 1.534 -0.942 1.00 98.38 88 LEU A N 1
ATOM 685 C CA . LEU A 1 88 ? 5.921 2.397 0.167 1.00 98.38 88 LEU A CA 1
ATOM 686 C C . LEU A 1 88 ? 6.847 3.604 0.332 1.00 98.38 88 LEU A C 1
ATOM 688 O O . LEU A 1 88 ? 6.354 4.705 0.567 1.00 98.38 88 LEU A O 1
ATOM 692 N N . ASP A 1 89 ? 8.163 3.420 0.193 1.00 97.88 89 ASP A N 1
ATOM 693 C CA . ASP A 1 89 ? 9.114 4.534 0.205 1.00 97.88 89 ASP A CA 1
ATOM 694 C C . ASP A 1 89 ? 8.812 5.521 -0.929 1.00 97.88 89 ASP A C 1
ATOM 696 O O . ASP A 1 89 ? 8.665 6.717 -0.681 1.00 97.88 89 ASP A O 1
ATOM 700 N N . ALA A 1 90 ? 8.596 5.016 -2.147 1.00 97.88 90 ALA A N 1
ATOM 701 C CA . ALA A 1 90 ? 8.222 5.837 -3.292 1.00 97.88 90 ALA A CA 1
ATOM 702 C C . ALA A 1 90 ? 6.913 6.610 -3.061 1.00 97.88 90 ALA A C 1
ATOM 704 O O . ALA A 1 90 ? 6.858 7.806 -3.335 1.00 97.88 90 ALA A O 1
ATOM 705 N N . LEU A 1 91 ? 5.878 5.952 -2.527 1.00 97.88 91 LEU A N 1
ATOM 706 C CA . LEU A 1 91 ? 4.579 6.570 -2.232 1.00 97.88 91 LEU A CA 1
ATOM 707 C C . LEU A 1 91 ? 4.675 7.739 -1.243 1.00 97.88 91 LEU A C 1
ATOM 709 O O . LEU A 1 91 ? 3.844 8.641 -1.299 1.00 97.88 91 LEU A O 1
ATOM 713 N N . VAL A 1 92 ? 5.652 7.715 -0.333 1.00 97.44 92 VAL A N 1
ATOM 714 C CA . VAL A 1 92 ? 5.831 8.755 0.690 1.00 97.44 92 VAL A CA 1
ATOM 715 C C . VAL A 1 92 ? 6.814 9.835 0.242 1.00 97.44 92 VAL A C 1
ATOM 717 O O . VAL A 1 92 ? 6.608 11.010 0.539 1.00 97.44 92 VAL A O 1
ATOM 720 N N . ASN A 1 93 ? 7.891 9.447 -0.441 1.00 97.19 93 ASN A N 1
ATOM 721 C CA . ASN A 1 93 ? 9.059 10.304 -0.638 1.00 97.19 93 ASN A CA 1
ATOM 722 C C . ASN A 1 93 ? 9.244 10.811 -2.072 1.00 97.19 93 ASN A C 1
ATOM 724 O O . ASN A 1 93 ? 10.130 11.636 -2.284 1.00 97.19 93 ASN A O 1
ATOM 728 N N . ILE A 1 94 ? 8.445 10.354 -3.041 1.00 96.75 94 ILE A N 1
ATOM 729 C CA . ILE A 1 94 ? 8.565 10.766 -4.443 1.00 96.75 94 ILE A CA 1
ATOM 730 C C . ILE A 1 94 ? 7.277 11.445 -4.907 1.00 96.75 94 ILE A C 1
ATOM 732 O O . ILE A 1 94 ? 6.189 10.875 -4.835 1.00 96.75 94 ILE A O 1
ATOM 736 N N . ASP A 1 95 ? 7.399 12.636 -5.487 1.00 95.38 95 ASP A N 1
ATOM 737 C CA . ASP A 1 95 ? 6.306 13.247 -6.245 1.00 95.38 95 ASP A CA 1
ATOM 738 C C . ASP A 1 95 ? 6.199 12.565 -7.618 1.00 95.38 95 ASP A C 1
ATOM 740 O O . ASP A 1 95 ? 7.086 12.691 -8.461 1.00 95.38 95 ASP A O 1
ATOM 744 N N . PHE A 1 96 ? 5.109 11.838 -7.869 1.00 94.00 96 PHE A N 1
ATOM 745 C CA . PHE A 1 96 ? 4.932 11.060 -9.104 1.00 94.00 96 PHE A CA 1
ATOM 746 C C . PHE A 1 96 ? 4.801 11.927 -10.366 1.00 94.00 96 PHE A C 1
ATOM 748 O O . PHE A 1 96 ? 5.123 11.461 -11.461 1.00 94.00 96 PHE A O 1
ATOM 755 N N . MET A 1 97 ? 4.365 13.184 -10.232 1.00 92.00 97 MET A N 1
ATOM 756 C CA . MET A 1 97 ? 4.181 14.106 -11.355 1.00 92.00 97 MET A CA 1
ATOM 757 C C . MET A 1 97 ? 5.503 14.738 -11.776 1.00 92.00 97 MET A C 1
ATOM 759 O O . MET A 1 97 ? 5.821 14.796 -12.965 1.00 92.00 97 MET A O 1
ATOM 763 N N . SER A 1 98 ? 6.280 15.223 -10.806 1.00 94.25 98 SER A N 1
ATOM 764 C CA . SER A 1 98 ? 7.582 15.853 -11.062 1.00 94.25 98 SER A CA 1
ATOM 765 C C . SER A 1 98 ? 8.744 14.849 -11.084 1.00 94.25 98 SER A C 1
ATOM 767 O O . SER A 1 98 ? 9.815 15.146 -11.626 1.00 94.25 98 SER A O 1
ATOM 769 N N . ARG A 1 99 ? 8.512 13.634 -10.569 1.00 92.69 99 ARG A N 1
ATOM 770 C CA . ARG A 1 99 ? 9.467 12.525 -10.427 1.00 92.69 99 ARG A CA 1
ATOM 771 C C . ARG A 1 99 ? 10.708 12.960 -9.642 1.00 92.69 99 ARG A C 1
ATOM 773 O O . ARG A 1 99 ? 11.837 12.729 -10.093 1.00 92.69 99 ARG A O 1
ATOM 780 N N . THR A 1 100 ? 10.506 13.647 -8.518 1.00 90.50 100 THR A N 1
ATOM 781 C CA . THR A 1 100 ? 11.560 14.153 -7.616 1.00 90.50 100 THR A CA 1
ATOM 782 C C . THR A 1 100 ? 11.320 13.769 -6.177 1.00 90.50 100 THR A C 1
ATOM 784 O O . THR A 1 100 ? 10.131 13.614 -5.824 1.00 90.50 100 THR A O 1
#

Radius of gyration: 13.5 Å; chains: 1; bounding box: 28×30×34 Å

Foldseek 3Di:
DDDCVRFPADPVRAGDQLRDALVLFDPAEAEDAALV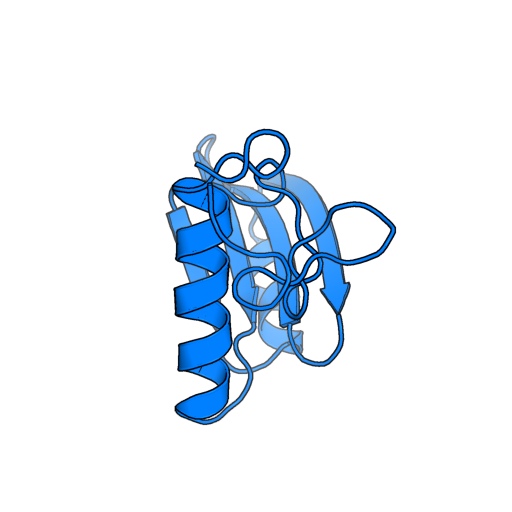VQCVVCVQAPDWDDWDDGDRWTWTWGHHPNDIYIYIHQHDDPVSVVSVVVRNCCSNPADSVVRD

Sequence (100 aa):
MIPESELILNADGTIYHLNLLPDHISDTILTVGDPARVAQVSRHFDSIEFEGAHREFVTHVGYYRGKRLTVLSTGMGTDNIDIVMNELDALVNIDFMSRT

Secondary structure (DSSP, 8-state):
---TTTS-B-TTS-BTTT---GGG--SSEEEESSHHHHHHHHTTSSEEEEEEEETTEEEEEEEETTEEEEEEE--SSHHHHHHHHHHHHHHHH--TTTT-